Protein AF-A0A2N7XB35-F1 (afdb_monomer_lite)

Sequence (87 aa):
VKTEQASGLPVLTVKLNRQALSRYGINVGDVQNLVEIAVGGKNSGMVFEGDRRFNIVVRLPEHLRSDISALKALPVPLPPLENPAKA

pLDDT: mean 85.81, std 13.83, range [43.47, 96.56]

Foldseek 3Di:
DDDPPPPDDDDDDDDDDPVVCVVLVHDPVQLVVLLCCAAVWDFPDWDDDPPDIDTDTHYHDPVLNPDPVSSVVRDDDGDDDPDPVPD

Radius of gyration: 18.97 Å; chains: 1; bounding box: 36×69×41 Å

Secondary structure (DSSP, 8-state):
-----------------HHHHHHTT--HHHHHHHHHHHHT-EEEEEEEETTEEEEEEE---HHHHS-HHHHHT---PPPPP--GGG-

Structure (mmCIF, N/CA/C/O backbone):
data_AF-A0A2N7XB35-F1
#
_entry.id   AF-A0A2N7XB35-F1
#
loop_
_atom_site.group_PDB
_atom_site.id
_atom_site.type_symbol
_atom_site.label_atom_id
_atom_site.label_alt_id
_atom_site.label_comp_id
_atom_site.label_asym_id
_atom_site.label_entity_id
_atom_site.label_seq_id
_atom_site.pdbx_PDB_ins_code
_atom_site.Cartn_x
_atom_site.Cartn_y
_atom_site.Cartn_z
_atom_site.occupancy
_atom_site.B_iso_or_equiv
_atom_site.auth_seq_id
_atom_site.auth_comp_id
_atom_site.auth_asym_id
_atom_site.auth_atom_id
_atom_site.pdbx_PDB_model_num
ATOM 1 N N . VAL A 1 1 ? 10.334 42.573 -5.560 1.00 55.81 1 VAL A N 1
ATOM 2 C CA . VAL A 1 1 ? 10.689 41.154 -5.789 1.00 55.81 1 VAL A CA 1
ATOM 3 C C . VAL A 1 1 ? 9.405 40.350 -5.665 1.00 55.81 1 VAL A C 1
ATOM 5 O O . VAL A 1 1 ? 8.831 40.340 -4.586 1.00 55.81 1 VAL A O 1
ATOM 8 N N . LYS A 1 2 ? 8.866 39.822 -6.774 1.00 46.44 2 LYS A N 1
ATOM 9 C CA . LYS A 1 2 ? 7.663 38.976 -6.746 1.00 46.44 2 LYS A CA 1
ATOM 10 C C . LYS A 1 2 ? 8.066 37.640 -6.127 1.00 46.44 2 LYS A C 1
ATOM 12 O O . LYS A 1 2 ? 8.892 36.936 -6.693 1.00 46.44 2 LYS A O 1
ATOM 17 N N . THR A 1 3 ? 7.542 37.337 -4.949 1.00 53.88 3 THR A N 1
ATOM 18 C CA . THR A 1 3 ? 7.670 36.019 -4.336 1.00 53.88 3 THR A CA 1
ATOM 19 C C . THR A 1 3 ? 6.717 35.086 -5.067 1.00 53.88 3 THR A C 1
ATOM 21 O O . THR A 1 3 ? 5.504 35.174 -4.880 1.00 53.88 3 THR A O 1
ATOM 24 N N . GLU A 1 4 ? 7.244 34.213 -5.920 1.00 58.09 4 GLU A N 1
ATOM 25 C CA . GLU A 1 4 ? 6.515 33.011 -6.312 1.00 58.09 4 GLU A CA 1
ATOM 26 C C . GLU A 1 4 ? 6.347 32.167 -5.046 1.00 58.09 4 GLU A C 1
ATOM 28 O O . GLU A 1 4 ? 7.240 31.432 -4.629 1.00 58.09 4 GLU A O 1
ATOM 33 N N . GLN A 1 5 ? 5.213 32.329 -4.363 1.00 57.31 5 GLN A N 1
ATOM 34 C CA . GLN A 1 5 ? 4.762 31.313 -3.428 1.00 57.31 5 GLN A CA 1
ATOM 35 C C . GLN A 1 5 ? 4.478 30.074 -4.268 1.00 57.31 5 GLN A C 1
ATOM 37 O O . GLN A 1 5 ? 3.480 30.021 -4.983 1.00 57.31 5 GLN A O 1
ATOM 42 N N . ALA A 1 6 ? 5.351 29.076 -4.176 1.00 54.59 6 ALA A N 1
ATOM 43 C CA . ALA A 1 6 ? 5.040 27.719 -4.590 1.00 54.59 6 ALA A CA 1
ATOM 44 C C . ALA A 1 6 ? 3.938 27.170 -3.662 1.00 54.59 6 ALA A C 1
ATOM 46 O O . ALA A 1 6 ? 4.190 26.370 -2.766 1.00 54.59 6 ALA A O 1
ATOM 47 N N . SER A 1 7 ? 2.707 27.668 -3.799 1.00 62.19 7 SER A N 1
ATOM 48 C CA . SER A 1 7 ? 1.540 27.048 -3.187 1.00 62.19 7 SER A CA 1
ATOM 49 C C . SER A 1 7 ? 1.135 25.848 -4.034 1.00 62.19 7 SER A C 1
ATOM 51 O O . SER A 1 7 ? 1.007 25.985 -5.250 1.00 62.19 7 SER A O 1
ATOM 53 N N . GLY A 1 8 ? 0.844 24.717 -3.389 1.00 64.38 8 GLY A N 1
ATOM 54 C CA . GLY A 1 8 ? -0.058 23.725 -3.976 1.00 64.38 8 GLY A CA 1
ATOM 55 C C . GLY A 1 8 ? 0.535 22.367 -4.334 1.00 64.38 8 GLY A C 1
ATOM 56 O O . GLY A 1 8 ? 0.067 21.757 -5.289 1.00 64.38 8 GLY A O 1
ATOM 57 N N . LEU A 1 9 ? 1.502 21.844 -3.573 1.00 70.62 9 LEU A N 1
ATOM 58 C CA . LEU A 1 9 ? 1.724 20.395 -3.590 1.00 70.62 9 LEU A CA 1
ATOM 59 C C . LEU A 1 9 ? 0.598 19.722 -2.787 1.00 70.62 9 LEU A C 1
ATOM 61 O O . LEU A 1 9 ? 0.423 20.055 -1.611 1.00 70.62 9 LEU A O 1
ATOM 65 N N . PRO A 1 10 ? -0.188 18.812 -3.386 1.00 74.19 10 PRO A N 1
ATOM 66 C CA . PRO A 1 10 ? -1.215 18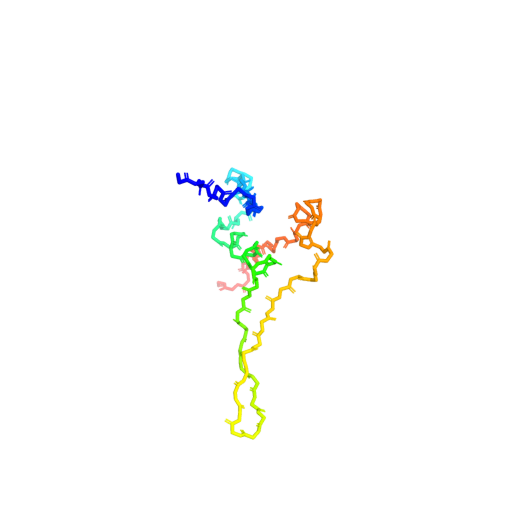.088 -2.652 1.00 74.19 10 PRO A CA 1
ATOM 67 C C . PRO A 1 10 ? -0.555 17.218 -1.576 1.00 74.19 10 PRO A C 1
ATOM 69 O O . PRO A 1 10 ? 0.286 16.371 -1.873 1.00 74.19 10 PRO A O 1
ATOM 72 N N . VAL A 1 11 ? -0.939 17.431 -0.314 1.00 81.12 11 VAL A N 1
ATOM 73 C CA . VAL A 1 11 ? -0.458 16.640 0.826 1.00 81.12 11 VAL A CA 1
ATOM 74 C C . VAL A 1 11 ? -1.553 15.677 1.261 1.00 81.12 11 VAL A C 1
ATOM 76 O O . VAL A 1 11 ? -2.639 16.095 1.663 1.00 81.12 11 VAL A O 1
ATOM 79 N N . LEU A 1 12 ? -1.256 14.379 1.235 1.00 81.69 12 LEU A N 1
ATOM 80 C CA . LEU A 1 12 ? -2.116 13.352 1.813 1.00 81.69 12 LEU A CA 1
ATOM 81 C C . LEU A 1 12 ? -1.685 13.082 3.258 1.00 81.69 12 LEU A C 1
ATOM 83 O O . LEU A 1 12 ? -0.581 12.604 3.505 1.00 81.69 12 LEU A O 1
ATOM 87 N N . THR A 1 13 ? -2.570 13.356 4.219 1.00 87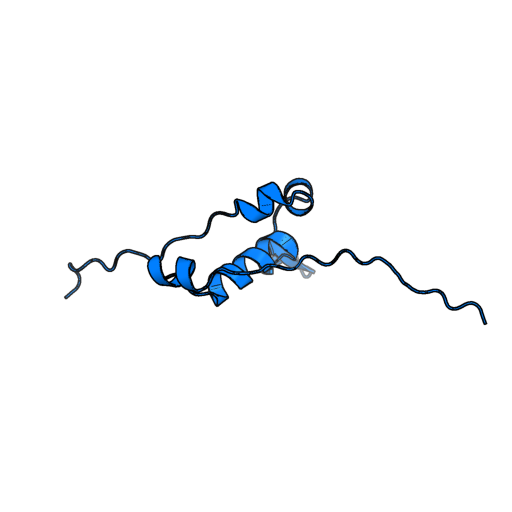.69 13 THR A N 1
ATOM 88 C CA . THR A 1 13 ? -2.339 13.012 5.631 1.00 87.69 13 THR A CA 1
ATOM 89 C C . THR A 1 13 ? -3.132 11.767 6.008 1.00 87.69 13 THR A C 1
ATOM 91 O O . THR A 1 13 ? -4.361 11.768 5.965 1.00 87.69 13 THR A O 1
ATOM 94 N N . VAL A 1 14 ? -2.432 10.723 6.446 1.00 88.19 14 VAL A N 1
ATOM 95 C CA . VAL A 1 14 ? -3.027 9.444 6.852 1.00 88.19 14 VAL A CA 1
ATOM 96 C C . VAL A 1 14 ? -3.042 9.366 8.374 1.00 88.19 14 VAL A C 1
ATOM 98 O O . VAL A 1 14 ? -1.994 9.344 9.017 1.00 88.19 14 VAL A O 1
ATOM 101 N N . LYS A 1 15 ? -4.237 9.333 8.970 1.00 92.50 15 LYS A N 1
ATOM 102 C CA . LYS A 1 15 ? -4.418 9.225 10.425 1.00 92.50 15 LYS A CA 1
ATOM 103 C C . LYS A 1 15 ? -4.847 7.808 10.788 1.00 92.50 15 LYS A C 1
ATOM 105 O O . LYS A 1 15 ? -5.996 7.432 10.579 1.00 92.50 15 LYS A O 1
ATOM 110 N N . LEU A 1 16 ? -3.919 7.033 11.340 1.00 92.25 16 LEU A N 1
ATOM 111 C CA . LEU A 1 16 ? -4.164 5.647 11.733 1.00 92.25 16 LEU A CA 1
ATOM 112 C C . LEU A 1 16 ? -4.835 5.570 13.110 1.00 92.25 16 LEU A C 1
ATOM 114 O O . LEU A 1 16 ? -4.341 6.139 14.087 1.00 92.25 16 LEU A O 1
ATOM 118 N N . ASN A 1 17 ? -5.936 4.820 13.208 1.00 94.06 17 ASN A N 1
ATOM 119 C CA . ASN A 1 17 ? -6.585 4.535 14.486 1.00 94.06 17 ASN A CA 1
ATOM 120 C C . ASN A 1 17 ? -5.850 3.396 15.210 1.00 94.06 17 ASN A C 1
ATOM 122 O O . ASN A 1 17 ? -6.155 2.219 15.023 1.00 94.06 17 ASN A O 1
ATOM 126 N N . ARG A 1 18 ? -4.895 3.760 16.071 1.00 93.31 18 ARG A N 1
ATOM 127 C CA . ARG A 1 18 ? -4.069 2.798 16.817 1.00 93.31 18 ARG A CA 1
ATOM 128 C C . ARG A 1 18 ? -4.885 1.845 17.697 1.00 93.31 18 ARG A C 1
ATOM 130 O O . ARG A 1 18 ? -4.531 0.677 17.788 1.00 93.31 18 ARG A O 1
ATOM 137 N N . GLN A 1 19 ? -5.979 2.321 18.298 1.00 95.19 19 GLN A N 1
ATOM 138 C CA . GLN A 1 19 ? -6.843 1.498 19.154 1.00 95.19 19 GLN A CA 1
ATOM 139 C C . GLN A 1 19 ? -7.609 0.436 18.359 1.00 95.19 19 GLN A C 1
ATOM 141 O O . GLN A 1 19 ? -7.881 -0.642 18.875 1.00 95.19 19 GLN A O 1
ATOM 146 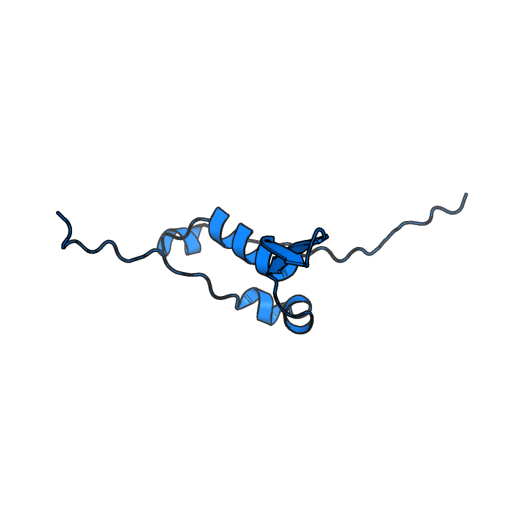N N . ALA A 1 20 ? -7.985 0.735 17.114 1.00 93.31 20 ALA A N 1
ATOM 147 C CA . ALA A 1 20 ? -8.607 -0.252 16.239 1.00 93.31 20 ALA A CA 1
ATOM 148 C C . ALA A 1 20 ? -7.573 -1.284 15.770 1.00 93.31 20 ALA A C 1
ATOM 150 O O . ALA A 1 20 ? -7.825 -2.479 15.872 1.00 93.31 20 ALA A O 1
ATOM 151 N N . LEU A 1 21 ? -6.394 -0.830 15.331 1.00 93.56 21 LEU A N 1
ATOM 152 C CA . LEU A 1 21 ? -5.319 -1.712 14.865 1.00 93.56 21 LEU A CA 1
ATOM 153 C C . LEU A 1 21 ? -4.870 -2.704 15.946 1.00 93.56 21 LEU A C 1
ATOM 155 O O . LEU A 1 21 ? -4.717 -3.888 15.656 1.00 93.56 21 LEU A O 1
ATOM 159 N N . SER A 1 22 ? -4.756 -2.257 17.202 1.00 92.62 22 SER A N 1
ATOM 160 C CA . SER A 1 22 ? -4.366 -3.131 18.314 1.00 92.62 22 SER A CA 1
ATOM 161 C C . SER A 1 22 ? -5.362 -4.263 18.570 1.00 92.62 22 SER A C 1
ATOM 163 O O . SER A 1 22 ? -4.948 -5.349 18.957 1.00 92.62 22 SER A O 1
ATOM 165 N N . ARG A 1 23 ? -6.665 -4.049 18.328 1.00 92.81 23 ARG A N 1
ATOM 166 C CA . ARG A 1 23 ? -7.695 -5.098 18.479 1.00 92.81 23 ARG A CA 1
ATOM 167 C C . ARG A 1 23 ? -7.539 -6.226 17.461 1.00 92.81 23 ARG A C 1
ATOM 169 O O . ARG A 1 23 ? -7.938 -7.346 17.745 1.00 92.81 23 ARG A O 1
ATOM 176 N N . TYR A 1 24 ? -6.964 -5.922 16.300 1.00 91.69 24 TYR A N 1
ATOM 177 C CA . TYR A 1 24 ? -6.693 -6.887 15.235 1.00 91.69 24 TYR A CA 1
ATOM 178 C C . TYR A 1 24 ? -5.244 -7.401 15.252 1.00 91.69 24 TYR A C 1
ATOM 180 O O . TYR A 1 24 ? -4.854 -8.134 14.350 1.00 91.69 24 TYR A O 1
ATOM 188 N N . GLY A 1 25 ? -4.430 -6.999 16.237 1.00 91.50 25 GLY A N 1
ATOM 189 C CA . GLY A 1 25 ? -3.009 -7.356 16.298 1.00 91.50 25 GLY A CA 1
ATOM 190 C C . GLY A 1 25 ? -2.166 -6.757 15.165 1.00 91.50 25 GLY A C 1
ATOM 191 O O . GLY A 1 25 ? -1.086 -7.259 14.874 1.00 91.50 25 GLY A O 1
ATOM 192 N N . ILE A 1 26 ? -2.650 -5.703 14.503 1.00 93.56 26 ILE A N 1
ATOM 193 C CA . ILE A 1 26 ? -1.980 -5.099 13.347 1.00 93.56 26 ILE A CA 1
ATOM 194 C C . ILE A 1 26 ? -0.969 -4.053 13.824 1.00 93.56 26 ILE A C 1
ATOM 196 O O . ILE A 1 26 ? -1.303 -3.157 14.607 1.00 93.56 26 ILE A O 1
ATOM 200 N N . ASN A 1 27 ? 0.259 -4.113 13.304 1.00 91.81 27 ASN A N 1
ATOM 201 C CA . ASN A 1 27 ? 1.269 -3.098 13.572 1.00 91.81 27 ASN A CA 1
ATOM 202 C C . ASN A 1 27 ? 0.990 -1.818 12.763 1.00 91.81 27 ASN A C 1
ATOM 204 O O . ASN A 1 27 ? 0.721 -1.851 11.564 1.00 91.81 27 ASN A O 1
ATOM 208 N N . VAL A 1 28 ? 1.114 -0.662 13.417 1.00 92.50 28 VAL A N 1
ATOM 209 C CA . VAL A 1 28 ? 1.022 0.662 12.778 1.00 92.50 28 VAL A CA 1
ATOM 210 C C . VAL A 1 28 ? 2.022 0.795 11.625 1.00 92.50 28 VAL A C 1
ATOM 212 O O . VAL A 1 28 ? 1.675 1.353 10.586 1.00 92.50 28 VAL A O 1
ATOM 215 N N . GLY A 1 29 ? 3.239 0.269 11.799 1.00 92.38 29 GLY A N 1
ATOM 216 C CA . GLY A 1 29 ? 4.292 0.307 10.785 1.00 92.38 29 GLY A CA 1
ATOM 217 C C . GLY A 1 29 ? 3.911 -0.438 9.507 1.00 92.38 29 GLY A C 1
ATOM 218 O O . GLY A 1 29 ? 4.175 0.060 8.415 1.00 92.38 29 GLY A O 1
ATOM 219 N N . ASP A 1 30 ? 3.209 -1.566 9.630 1.00 91.88 30 ASP A N 1
ATOM 220 C CA . ASP A 1 30 ? 2.768 -2.354 8.476 1.00 91.88 30 ASP A CA 1
ATOM 221 C C . ASP A 1 30 ? 1.726 -1.591 7.659 1.00 91.88 30 ASP A C 1
ATOM 223 O O . ASP A 1 30 ? 1.829 -1.518 6.434 1.00 91.88 30 ASP A O 1
ATOM 227 N N . VAL A 1 31 ? 0.766 -0.945 8.330 1.00 93.44 31 VAL A N 1
ATOM 228 C CA . VAL A 1 31 ? -0.245 -0.119 7.654 1.00 93.44 31 VAL A CA 1
ATOM 229 C C . VAL A 1 31 ? 0.392 1.105 7.003 1.00 93.44 31 VAL A C 1
ATOM 231 O O . VAL A 1 31 ? 0.041 1.458 5.880 1.00 93.44 31 VAL A O 1
ATOM 234 N N . GLN A 1 32 ? 1.350 1.748 7.673 1.00 91.62 32 GLN A N 1
ATOM 235 C CA . GLN A 1 32 ? 2.050 2.901 7.112 1.00 91.62 32 GLN A CA 1
ATOM 236 C C . GLN A 1 32 ? 2.848 2.524 5.857 1.00 91.62 32 GLN A C 1
ATOM 238 O O . GLN A 1 32 ? 2.721 3.196 4.834 1.00 91.62 32 GLN A O 1
ATOM 243 N N . ASN A 1 33 ? 3.590 1.417 5.905 1.00 92.00 33 ASN A N 1
ATOM 244 C CA . ASN A 1 33 ? 4.315 0.880 4.755 1.00 92.00 33 ASN A CA 1
ATOM 245 C C . ASN A 1 33 ? 3.355 0.468 3.623 1.00 92.00 33 ASN A C 1
ATOM 247 O O . ASN A 1 33 ? 3.654 0.693 2.454 1.00 92.00 33 ASN A O 1
ATOM 251 N N . LEU A 1 34 ? 2.176 -0.076 3.940 1.00 92.94 34 LEU A N 1
ATOM 252 C CA . LEU A 1 34 ? 1.161 -0.409 2.938 1.00 92.94 34 LEU A CA 1
ATOM 253 C C . LEU A 1 34 ? 0.662 0.837 2.197 1.00 92.94 34 LEU A C 1
ATOM 255 O O . LEU A 1 34 ? 0.552 0.819 0.971 1.00 92.94 34 LEU A O 1
ATOM 259 N N . VAL A 1 35 ? 0.416 1.937 2.914 1.00 92.31 35 VAL A N 1
ATOM 260 C CA . VAL A 1 35 ? -0.001 3.203 2.293 1.00 92.31 35 VAL A CA 1
ATOM 261 C C . VAL A 1 35 ? 1.129 3.832 1.471 1.00 92.31 35 VAL A C 1
ATOM 263 O O . VAL A 1 35 ? 0.877 4.354 0.385 1.00 92.31 35 VAL A O 1
ATOM 266 N N . GLU A 1 36 ? 2.376 3.735 1.932 1.00 90.75 36 GLU A N 1
ATOM 267 C CA . GLU A 1 36 ? 3.551 4.185 1.178 1.00 90.75 36 GLU A CA 1
ATOM 268 C C . GLU A 1 36 ? 3.694 3.430 -0.151 1.00 90.75 36 GLU A C 1
ATOM 270 O O . GLU A 1 36 ? 3.811 4.055 -1.205 1.00 90.75 36 GLU A O 1
ATOM 275 N N . ILE A 1 37 ? 3.588 2.096 -0.129 1.00 93.19 37 ILE A N 1
ATOM 276 C CA . ILE A 1 37 ? 3.596 1.263 -1.340 1.00 93.19 37 ILE A CA 1
ATOM 277 C C . ILE A 1 37 ? 2.429 1.645 -2.253 1.00 93.19 37 ILE A C 1
ATOM 279 O O . ILE A 1 37 ? 2.609 1.806 -3.458 1.00 93.19 37 ILE A O 1
ATOM 283 N N . ALA A 1 38 ? 1.230 1.805 -1.694 1.00 92.50 38 ALA A N 1
ATOM 284 C CA . ALA A 1 38 ? 0.038 2.105 -2.470 1.00 92.50 38 ALA A CA 1
ATOM 285 C C . ALA A 1 38 ? 0.158 3.438 -3.228 1.00 92.50 38 ALA A C 1
ATOM 287 O O . ALA A 1 38 ? -0.194 3.497 -4.406 1.00 92.50 38 ALA A O 1
ATOM 288 N N . VAL A 1 39 ? 0.678 4.484 -2.575 1.00 90.81 39 VAL A N 1
ATOM 289 C CA . VAL A 1 39 ? 0.707 5.856 -3.107 1.00 90.81 39 VAL A CA 1
ATOM 290 C C . VAL A 1 39 ? 2.046 6.212 -3.759 1.00 90.81 39 VAL A C 1
ATOM 292 O O . VAL A 1 39 ? 2.072 6.630 -4.915 1.00 90.81 39 VAL A O 1
ATOM 295 N N . GLY A 1 40 ? 3.154 6.068 -3.030 1.00 88.75 40 GLY A N 1
ATOM 296 C CA . GLY A 1 40 ? 4.499 6.437 -3.490 1.00 88.75 40 GLY A CA 1
ATOM 297 C C . GLY A 1 40 ? 5.174 5.341 -4.312 1.00 88.75 40 GLY A C 1
ATOM 298 O O . GLY A 1 40 ? 5.958 5.624 -5.218 1.00 88.75 40 GLY A O 1
ATOM 299 N N . GLY A 1 41 ? 4.800 4.091 -4.052 1.00 93.06 41 GLY A N 1
ATOM 300 C CA . GLY A 1 41 ? 5.432 2.922 -4.632 1.00 93.06 41 GLY A CA 1
ATOM 301 C C . GLY A 1 41 ? 6.686 2.493 -3.893 1.00 93.06 41 GLY A C 1
ATOM 302 O O . GLY A 1 41 ? 7.339 3.278 -3.213 1.00 93.06 41 GLY A O 1
ATOM 303 N N . LYS A 1 42 ? 7.031 1.216 -4.039 1.00 94.69 42 LYS A N 1
ATOM 304 C CA . LYS A 1 42 ? 8.212 0.624 -3.409 1.00 94.69 42 LYS A CA 1
ATOM 305 C C . LYS A 1 42 ? 8.995 -0.213 -4.399 1.00 94.69 42 LYS A C 1
ATOM 307 O O . LYS A 1 42 ? 8.413 -0.922 -5.220 1.00 94.69 42 LYS A O 1
ATOM 312 N N . ASN A 1 43 ? 10.320 -0.135 -4.306 1.00 94.25 43 ASN A N 1
ATOM 313 C CA . ASN A 1 43 ? 11.200 -0.995 -5.081 1.00 94.25 43 ASN A CA 1
ATOM 314 C C . ASN A 1 43 ? 11.017 -2.454 -4.631 1.00 94.25 43 ASN A C 1
ATOM 316 O O . ASN A 1 43 ? 11.206 -2.773 -3.458 1.00 94.25 43 ASN A O 1
ATOM 320 N N . SER A 1 44 ? 10.632 -3.316 -5.565 1.00 92.75 44 SER A N 1
ATOM 321 C CA . SER A 1 44 ? 10.409 -4.747 -5.361 1.00 92.75 44 SER A CA 1
ATOM 322 C C . SER A 1 44 ? 11.535 -5.605 -5.939 1.0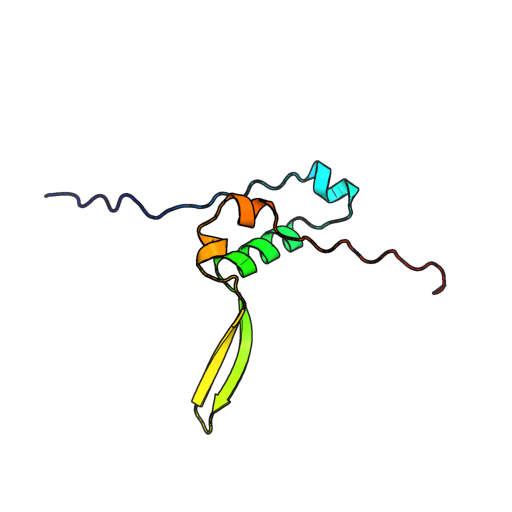0 92.75 44 SER A C 1
ATOM 324 O O . SER A 1 44 ? 11.510 -6.822 -5.767 1.00 92.75 44 SER A O 1
ATOM 326 N N . GLY A 1 45 ? 12.507 -5.011 -6.635 1.00 94.25 45 GLY A N 1
ATOM 327 C CA . GLY A 1 45 ? 13.616 -5.745 -7.231 1.00 94.25 45 GLY A CA 1
ATOM 328 C C . GLY A 1 45 ? 14.202 -5.051 -8.452 1.00 94.25 45 GLY A C 1
ATOM 329 O O . GLY A 1 45 ? 13.925 -3.888 -8.731 1.00 94.25 45 GLY A O 1
ATOM 330 N N . MET A 1 46 ? 15.016 -5.785 -9.203 1.00 94.88 46 MET A N 1
AT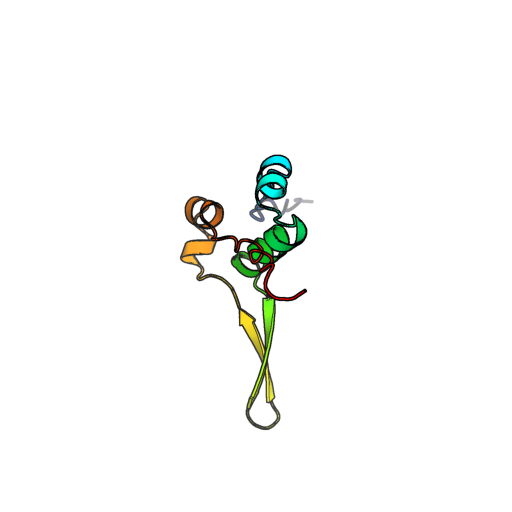OM 331 C CA . MET A 1 46 ? 15.629 -5.287 -10.430 1.00 94.88 46 MET A CA 1
ATOM 332 C C . MET A 1 46 ? 15.378 -6.250 -11.581 1.00 94.88 46 MET A C 1
ATOM 334 O O . MET A 1 46 ? 15.449 -7.465 -11.400 1.00 94.88 46 MET A O 1
ATOM 338 N N . VAL A 1 47 ? 15.119 -5.698 -12.763 1.00 95.75 47 VAL A N 1
ATOM 339 C CA . VAL A 1 47 ? 15.137 -6.441 -14.022 1.00 95.75 47 VAL A CA 1
ATOM 340 C C . VAL A 1 47 ? 16.429 -6.126 -14.769 1.00 95.75 47 VAL A C 1
ATOM 342 O O . VAL A 1 47 ? 16.904 -4.985 -14.772 1.00 95.75 47 VAL A O 1
ATOM 345 N N . PHE A 1 48 ? 17.005 -7.162 -15.373 1.00 95.56 48 PHE A N 1
ATOM 346 C CA . PHE A 1 48 ? 18.244 -7.090 -16.136 1.00 95.56 48 PHE A CA 1
ATOM 347 C C . PHE A 1 48 ? 17.931 -7.270 -17.618 1.00 95.56 48 PHE A C 1
ATOM 349 O O . PHE A 1 48 ? 17.245 -8.218 -17.995 1.00 95.56 48 PHE A O 1
ATOM 356 N N . GLU A 1 49 ? 18.444 -6.371 -18.451 1.00 94.19 49 GLU A N 1
ATOM 357 C CA . GLU A 1 49 ? 18.303 -6.431 -19.904 1.00 94.19 49 GLU A CA 1
ATOM 358 C C . GLU A 1 49 ? 19.688 -6.247 -20.539 1.00 94.19 49 GLU A C 1
ATOM 360 O O . GLU A 1 49 ? 20.149 -5.123 -20.771 1.00 94.19 49 GLU A O 1
ATOM 365 N N . GLY A 1 50 ? 20.388 -7.369 -20.739 1.00 94.12 50 GLY A N 1
ATOM 366 C CA . GLY A 1 50 ? 21.828 -7.372 -21.008 1.00 94.12 50 GLY A CA 1
ATOM 367 C C . GLY A 1 50 ? 22.588 -6.766 -19.826 1.00 94.12 50 GLY A C 1
ATOM 368 O O . GLY A 1 50 ? 22.411 -7.197 -18.687 1.00 94.12 50 GLY A O 1
ATOM 369 N N . ASP A 1 51 ? 23.362 -5.713 -20.090 1.00 94.38 51 ASP A N 1
ATOM 370 C CA . ASP A 1 51 ? 24.112 -4.977 -19.062 1.00 94.38 51 ASP A CA 1
ATOM 371 C C . ASP A 1 51 ? 23.288 -3.871 -18.373 1.00 94.38 51 ASP A C 1
ATOM 373 O O . ASP A 1 51 ? 23.750 -3.244 -17.415 1.00 94.38 51 ASP A O 1
ATOM 377 N N . ARG A 1 52 ? 22.055 -3.608 -18.834 1.00 95.56 52 ARG A N 1
ATOM 378 C CA . ARG A 1 52 ? 21.183 -2.574 -18.257 1.00 95.56 52 ARG A CA 1
ATOM 379 C C . ARG A 1 52 ? 20.418 -3.116 -17.056 1.00 95.56 52 ARG A C 1
ATOM 381 O O . ARG A 1 52 ? 19.914 -4.238 -17.078 1.00 95.56 52 ARG A O 1
ATOM 388 N N . ARG A 1 53 ? 20.298 -2.287 -16.016 1.00 95.56 53 ARG A N 1
ATOM 389 C CA . ARG A 1 53 ? 19.576 -2.604 -14.777 1.00 95.56 53 ARG A CA 1
ATOM 390 C C . ARG A 1 53 ? 18.462 -1.592 -14.563 1.00 95.56 53 ARG A C 1
ATOM 392 O O . ARG A 1 53 ? 18.728 -0.391 -14.541 1.00 95.56 53 ARG A O 1
ATOM 399 N N . PHE A 1 54 ? 17.243 -2.076 -14.361 1.00 96.56 54 PHE A N 1
ATOM 400 C CA . PHE A 1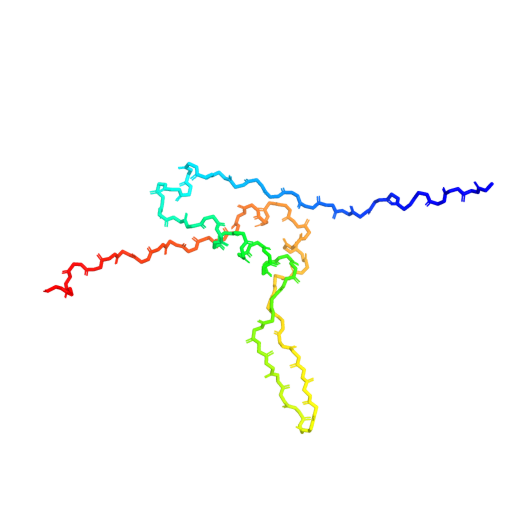 54 ? 16.079 -1.239 -14.077 1.00 96.56 54 PHE A CA 1
ATOM 401 C C . PHE A 1 54 ? 15.416 -1.679 -12.776 1.00 96.56 54 PHE A C 1
ATOM 403 O O . PHE A 1 54 ? 15.267 -2.873 -12.526 1.00 96.56 54 PHE A O 1
ATOM 410 N N . ASN A 1 55 ? 14.990 -0.723 -11.952 1.00 95.88 55 ASN A N 1
ATOM 411 C CA . ASN A 1 55 ? 14.224 -1.024 -10.746 1.00 95.88 55 ASN A CA 1
ATOM 412 C C . ASN A 1 55 ? 12.782 -1.394 -11.102 1.00 95.88 55 ASN A C 1
ATOM 414 O O . ASN A 1 55 ? 12.152 -0.752 -11.942 1.00 95.88 55 ASN A O 1
ATOM 418 N N . ILE A 1 56 ? 12.241 -2.382 -10.398 1.00 95.31 56 ILE A N 1
ATOM 419 C CA . ILE A 1 56 ? 10.831 -2.754 -10.454 1.00 95.31 56 ILE A CA 1
ATOM 420 C C . ILE A 1 56 ? 10.136 -2.039 -9.303 1.00 95.31 56 ILE A C 1
ATOM 422 O O . ILE A 1 56 ? 10.455 -2.281 -8.142 1.00 95.31 56 ILE A O 1
ATOM 426 N N . VAL A 1 57 ? 9.177 -1.165 -9.603 1.00 96.00 57 VAL A N 1
ATOM 427 C CA . VAL A 1 57 ? 8.411 -0.440 -8.581 1.00 96.00 57 VAL A CA 1
ATOM 428 C C . VAL A 1 57 ? 6.981 -0.956 -8.550 1.00 96.00 57 VAL A C 1
ATOM 430 O O . VAL A 1 57 ? 6.286 -0.934 -9.564 1.00 96.00 57 VAL A O 1
ATOM 433 N N . VAL A 1 58 ? 6.532 -1.382 -7.373 1.00 94.38 58 VAL A N 1
ATOM 434 C CA . VAL A 1 58 ? 5.147 -1.795 -7.126 1.00 94.38 58 VAL A CA 1
ATOM 435 C C . VAL A 1 58 ? 4.396 -0.630 -6.504 1.00 94.38 58 VAL A C 1
ATOM 437 O O . VAL A 1 58 ? 4.864 -0.057 -5.522 1.00 94.38 58 VAL A O 1
ATOM 440 N N . ARG A 1 59 ? 3.246 -0.280 -7.085 1.00 94.31 59 ARG A N 1
ATOM 441 C CA . ARG A 1 59 ? 2.331 0.763 -6.601 1.00 94.31 59 ARG A CA 1
ATOM 442 C C . ARG A 1 59 ? 0.932 0.577 -7.165 1.00 94.31 59 ARG A C 1
ATOM 444 O O . ARG A 1 59 ? 0.763 -0.156 -8.140 1.00 94.31 59 ARG A O 1
ATOM 451 N N . LEU A 1 60 ? -0.054 1.281 -6.606 1.00 94.44 60 LEU A N 1
ATOM 452 C CA . LEU A 1 60 ? -1.393 1.283 -7.188 1.00 94.44 60 LEU A CA 1
ATOM 453 C C . LEU A 1 60 ? -1.450 2.070 -8.511 1.00 94.44 60 LEU A C 1
ATOM 455 O O . LEU A 1 60 ? -0.705 3.044 -8.704 1.00 94.44 60 LEU A O 1
ATOM 459 N N . PRO A 1 61 ? -2.376 1.688 -9.410 1.00 94.50 61 PRO A N 1
ATOM 460 C CA . PRO A 1 61 ? -2.751 2.495 -10.563 1.00 94.50 61 PRO A CA 1
ATOM 461 C C . PRO A 1 61 ? -3.117 3.934 -10.176 1.00 94.50 61 PRO A C 1
ATOM 463 O O . PRO A 1 61 ? -3.687 4.171 -9.113 1.00 94.50 61 PRO A O 1
ATOM 466 N N . GLU A 1 62 ? -2.838 4.893 -11.065 1.00 91.00 62 GLU A N 1
ATOM 467 C CA . GLU A 1 62 ? -3.085 6.328 -10.826 1.00 91.00 62 GLU A CA 1
ATOM 468 C C . GLU A 1 62 ? -4.519 6.618 -10.366 1.00 91.00 62 GLU A C 1
ATOM 470 O O . GLU A 1 62 ? -4.707 7.314 -9.375 1.00 91.00 62 GLU A O 1
ATOM 475 N N . HIS A 1 63 ? -5.521 6.013 -11.014 1.00 92.88 63 HIS A N 1
ATOM 476 C CA . HIS A 1 63 ? -6.931 6.261 -10.699 1.00 92.88 63 HIS A CA 1
ATOM 477 C C . HIS A 1 63 ? -7.307 5.905 -9.250 1.00 92.88 63 HIS A C 1
ATOM 479 O O . HIS A 1 63 ? -8.138 6.586 -8.655 1.00 92.88 63 HIS A O 1
ATOM 485 N N . LEU A 1 64 ? -6.667 4.889 -8.656 1.00 92.25 64 LEU A N 1
ATOM 486 C CA . LEU A 1 64 ? -6.878 4.529 -7.249 1.00 92.25 64 LEU A CA 1
ATOM 487 C C . LEU A 1 64 ? -6.090 5.431 -6.294 1.00 92.25 64 LEU A C 1
ATOM 489 O O . LEU A 1 64 ? -6.491 5.600 -5.149 1.00 92.25 64 LEU A O 1
ATOM 493 N N . ARG A 1 65 ? -4.979 6.022 -6.749 1.00 89.69 65 ARG A N 1
ATOM 494 C CA . ARG A 1 65 ? -4.179 6.964 -5.950 1.00 89.69 65 ARG A CA 1
ATOM 495 C C . ARG A 1 65 ? -4.819 8.344 -5.859 1.00 89.69 65 ARG A C 1
ATOM 497 O O . ARG A 1 65 ? -4.643 9.021 -4.851 1.00 89.69 65 ARG A O 1
ATOM 504 N N . SER A 1 66 ? -5.563 8.748 -6.886 1.00 87.94 66 SER A N 1
ATOM 505 C CA . SER A 1 66 ? -6.345 9.986 -6.880 1.00 87.94 66 SER A CA 1
ATOM 506 C C . SER A 1 66 ? -7.676 9.867 -6.128 1.00 87.94 66 SER A C 1
ATOM 508 O O . SER A 1 66 ? -8.281 10.888 -5.806 1.00 87.94 66 SER A O 1
ATOM 510 N N . ASP A 1 67 ? -8.143 8.648 -5.838 1.00 91.50 67 ASP A N 1
ATOM 511 C CA . ASP A 1 67 ? -9.412 8.406 -5.150 1.00 91.50 67 ASP A CA 1
ATOM 512 C C . ASP A 1 67 ? -9.212 8.175 -3.642 1.00 91.50 67 ASP A C 1
ATOM 514 O O . ASP A 1 67 ? -8.761 7.125 -3.181 1.00 91.50 67 ASP A O 1
ATOM 518 N N . ILE A 1 68 ? -9.620 9.163 -2.844 1.00 90.06 68 ILE A N 1
ATOM 519 C CA . ILE A 1 68 ? -9.561 9.108 -1.376 1.00 90.06 68 ILE A CA 1
ATOM 520 C C . ILE A 1 68 ? -10.395 7.946 -0.817 1.00 90.06 68 ILE A C 1
ATOM 522 O O . ILE A 1 68 ? -10.038 7.375 0.215 1.00 90.06 68 ILE A O 1
ATOM 526 N N . SER A 1 69 ? -11.509 7.594 -1.458 1.00 92.69 69 SER A N 1
ATOM 527 C CA . SER A 1 69 ? -12.369 6.493 -1.018 1.00 92.69 69 SER A CA 1
ATOM 528 C C . SER A 1 69 ? -11.679 5.151 -1.237 1.00 92.69 69 SER A C 1
ATOM 530 O O . SER A 1 69 ? -11.666 4.323 -0.327 1.00 92.69 69 SER A O 1
ATOM 532 N N . ALA A 1 70 ? -11.020 4.974 -2.386 1.00 91.94 70 ALA A N 1
ATOM 533 C CA . ALA A 1 70 ? -10.207 3.793 -2.664 1.00 91.94 70 ALA A CA 1
ATOM 534 C C . ALA A 1 70 ? -9.044 3.655 -1.666 1.00 91.94 70 ALA A C 1
ATOM 536 O O . ALA A 1 70 ? -8.824 2.575 -1.120 1.00 91.94 70 ALA A O 1
ATOM 537 N N . LEU A 1 71 ? -8.357 4.758 -1.344 1.00 90.56 71 LEU A N 1
ATOM 538 C CA . LEU A 1 71 ? -7.278 4.761 -0.347 1.00 90.56 71 LEU A CA 1
ATOM 539 C C . LEU A 1 71 ? -7.764 4.456 1.080 1.00 90.56 71 LEU A C 1
ATOM 541 O O . LEU A 1 71 ? -7.022 3.890 1.881 1.00 90.56 71 LEU A O 1
ATOM 545 N N . LYS A 1 72 ? -9.008 4.803 1.425 1.00 91.56 72 LYS A N 1
ATOM 546 C CA . LYS A 1 72 ? -9.614 4.419 2.713 1.00 91.56 72 LYS A CA 1
ATOM 547 C C . LYS A 1 72 ? -9.996 2.941 2.768 1.00 91.56 72 LYS A C 1
ATOM 549 O O . LYS A 1 72 ? -10.051 2.383 3.859 1.00 91.56 72 LYS A O 1
ATOM 554 N N . ALA A 1 73 ? -10.263 2.331 1.617 1.00 92.94 73 ALA A N 1
ATOM 555 C CA . ALA A 1 73 ? -10.665 0.935 1.483 1.00 92.94 73 ALA A CA 1
ATOM 556 C C . ALA A 1 73 ? -9.481 -0.012 1.216 1.00 92.94 73 ALA A C 1
ATOM 558 O O . ALA A 1 73 ? -9.688 -1.143 0.775 1.00 92.94 73 ALA A O 1
ATOM 559 N N . LEU A 1 74 ? -8.241 0.430 1.467 1.00 92.50 74 LEU A N 1
ATOM 560 C CA . LEU A 1 74 ? -7.062 -0.407 1.268 1.00 92.50 74 LEU A CA 1
ATOM 561 C C . LEU A 1 74 ? -7.152 -1.681 2.124 1.00 92.50 74 LEU A C 1
ATOM 563 O O . LEU A 1 74 ? -7.336 -1.587 3.341 1.00 92.50 74 LEU A O 1
ATOM 567 N N . PRO A 1 75 ? -7.000 -2.870 1.516 1.00 92.19 75 PRO A N 1
ATOM 568 C CA . PRO A 1 75 ? -7.026 -4.119 2.255 1.00 92.19 75 PRO A CA 1
ATOM 569 C C . PRO A 1 75 ? -5.771 -4.224 3.119 1.00 92.19 75 PRO A C 1
ATOM 571 O O . PRO A 1 75 ? -4.650 -4.154 2.616 1.00 92.19 75 PRO A O 1
ATOM 574 N N . VAL A 1 76 ? -5.962 -4.412 4.423 1.00 92.12 76 VAL A N 1
ATOM 575 C CA . VAL A 1 76 ? -4.872 -4.627 5.378 1.00 92.12 76 VAL A CA 1
ATOM 576 C C . VAL A 1 76 ? -4.871 -6.101 5.782 1.00 92.12 76 VAL A C 1
ATOM 578 O O . VAL A 1 76 ? -5.889 -6.578 6.291 1.00 92.12 76 VAL A O 1
ATOM 581 N N . PRO A 1 77 ? -3.772 -6.841 5.551 1.00 90.25 77 PRO A N 1
ATOM 582 C CA . PRO A 1 77 ? -3.696 -8.239 5.943 1.00 90.25 77 PRO A CA 1
ATOM 583 C C . PRO A 1 77 ? -3.725 -8.362 7.468 1.00 90.25 77 PRO A C 1
ATOM 585 O O . PRO A 1 77 ? -3.053 -7.615 8.181 1.00 90.25 77 PRO A O 1
ATOM 588 N N . LEU A 1 78 ? -4.507 -9.320 7.959 1.00 91.00 78 LEU A N 1
ATOM 589 C CA . LEU A 1 78 ? -4.492 -9.687 9.368 1.00 91.00 78 LEU A CA 1
ATOM 590 C C . LEU A 1 78 ? -3.255 -10.544 9.661 1.00 91.00 78 LEU A C 1
ATOM 592 O O . LEU A 1 78 ? -2.846 -11.329 8.796 1.00 91.00 78 LEU A O 1
ATOM 596 N N . PRO A 1 79 ? -2.664 -10.426 10.861 1.00 87.00 79 PRO A N 1
ATOM 597 C CA . PRO A 1 79 ? -1.627 -11.353 11.281 1.00 87.00 79 PRO A CA 1
ATOM 598 C C . PRO A 1 79 ? -2.172 -12.792 11.242 1.00 87.00 79 PRO A C 1
ATOM 600 O O . PRO A 1 79 ? -3.359 -13.010 11.512 1.00 87.00 79 PRO A O 1
ATOM 603 N N . PRO A 1 80 ? -1.338 -13.782 10.884 1.00 83.94 80 PRO A N 1
ATOM 604 C CA . PRO A 1 80 ? -1.763 -15.172 10.864 1.00 83.94 80 PRO A CA 1
ATOM 605 C C . PRO A 1 80 ? -2.237 -15.594 12.257 1.00 83.94 80 PRO A C 1
ATOM 607 O O . PRO A 1 80 ? -1.613 -15.253 13.262 1.00 83.94 80 PRO A O 1
ATOM 610 N N . LEU A 1 81 ? -3.334 -16.352 12.312 1.00 76.88 81 LEU A N 1
ATOM 611 C CA . LEU A 1 81 ? -3.757 -17.010 13.543 1.00 76.88 81 LEU A CA 1
ATOM 612 C C . LEU A 1 81 ? -2.640 -17.978 13.942 1.00 76.88 81 LEU A C 1
ATOM 614 O O . LEU A 1 81 ? -2.302 -18.881 13.173 1.00 76.88 81 LEU A O 1
ATOM 618 N N . GLU A 1 82 ? -2.031 -17.758 15.104 1.00 65.06 82 GLU A N 1
ATOM 619 C CA . GLU A 1 82 ? -1.031 -18.661 15.661 1.00 65.06 82 GLU A CA 1
ATOM 620 C C . GLU A 1 82 ? -1.677 -20.048 15.790 1.00 65.06 82 GLU A C 1
ATOM 622 O O . GLU A 1 82 ? -2.636 -20.231 16.538 1.00 65.06 82 GLU A O 1
ATOM 627 N N . ASN A 1 83 ? -1.241 -21.005 14.966 1.00 59.44 83 ASN A N 1
ATOM 628 C CA . ASN A 1 83 ? -1.802 -22.349 14.968 1.00 59.44 83 ASN A CA 1
ATOM 629 C C . ASN A 1 83 ? -1.217 -23.104 16.174 1.00 59.44 83 ASN A C 1
ATOM 631 O O . ASN A 1 83 ? -0.015 -23.386 16.157 1.00 59.44 83 ASN A O 1
ATOM 635 N N . PRO A 1 84 ? -2.016 -23.468 17.195 1.00 58.09 84 PRO A N 1
ATOM 636 C CA . PRO A 1 84 ? -1.512 -24.147 18.389 1.00 58.09 84 PRO A CA 1
ATOM 637 C C . PRO A 1 84 ? -0.971 -25.561 18.106 1.00 58.09 84 PRO A C 1
ATOM 639 O O . PRO A 1 84 ? -0.384 -26.173 18.988 1.00 58.09 84 PRO A O 1
ATOM 642 N N . ALA A 1 85 ? -1.111 -26.088 16.884 1.00 57.25 85 ALA A N 1
ATOM 643 C CA . ALA A 1 85 ? -0.616 -27.410 16.485 1.00 57.25 85 ALA A CA 1
ATOM 644 C C . ALA A 1 85 ? 0.912 -27.495 16.253 1.00 57.25 85 ALA A C 1
ATOM 646 O O . ALA A 1 85 ? 1.379 -28.411 15.575 1.00 57.25 85 ALA A O 1
ATOM 647 N N . LYS A 1 86 ? 1.698 -26.534 16.755 1.00 51.69 86 LYS A N 1
ATOM 648 C CA . LYS A 1 86 ? 3.160 -26.485 16.582 1.00 51.69 86 LYS A CA 1
ATOM 649 C C . LYS A 1 86 ? 3.950 -26.403 17.899 1.00 51.69 86 LYS A C 1
ATOM 651 O O . LYS A 1 86 ? 5.071 -25.896 17.886 1.00 51.69 86 LYS A O 1
ATOM 656 N N . ALA A 1 87 ? 3.375 -26.902 18.995 1.00 43.47 87 ALA A N 1
ATOM 657 C CA . ALA A 1 87 ? 4.043 -27.100 20.285 1.00 43.47 87 ALA A CA 1
ATOM 658 C C . ALA A 1 87 ? 4.213 -28.593 20.590 1.00 43.47 87 ALA A C 1
ATOM 660 O O . ALA A 1 87 ? 3.255 -29.352 20.318 1.00 43.47 87 ALA A O 1
#